Protein AF-A0A1C4TNA7-F1 (afdb_monomer)

pLDDT: mean 92.03, std 4.4, range [76.75, 97.81]

Nearest PDB structures (foldseek):
  3lzd-assembly1_B  TM=5.610E-01  e=8.832E+00  Pyrococcus horikoshii

Foldseek 3Di:
DDWDWDAPDVPDIDIDDDFDLDPVRVVVVVVVLVVDQAEEQEADPVCRVSRVVVVVVCVVVVGHYDYDD

Secondary structure (DSSP, 8-state):
-EEEEEEEETTEEEEEEE---SGGGHHHHHHHHTT-S-EEEE--TTSGGGGHHHHHHHHHHT--EEEE-

Structure (mmCIF, N/CA/C/O backbone):
data_AF-A0A1C4TNA7-F1
#
_entry.id   AF-A0A1C4TNA7-F1
#
loop_
_atom_site.group_PDB
_atom_site.id
_atom_site.type_symbol
_atom_site.label_atom_id
_atom_site.label_alt_id
_atom_site.label_comp_id
_atom_site.label_asym_id
_atom_site.label_entity_id
_atom_site.label_seq_id
_atom_site.pdbx_PDB_ins_code
_atom_site.Cartn_x
_atom_site.Cartn_y
_atom_site.Cartn_z
_atom_site.occupancy
_atom_site.B_iso_or_equiv
_atom_site.auth_seq_id
_atom_site.auth_comp_id
_atom_site.auth_asym_id
_atom_site.auth_atom_id
_atom_site.pdbx_PDB_model_num
ATOM 1 N N . MET A 1 1 ? 9.149 9.649 2.683 1.00 76.75 1 MET A N 1
ATOM 2 C CA . MET A 1 1 ? 7.958 8.857 3.033 1.00 76.75 1 MET A CA 1
ATOM 3 C C . MET A 1 1 ? 6.831 9.846 3.138 1.00 76.75 1 MET A C 1
ATOM 5 O O . MET A 1 1 ? 7.004 10.844 3.830 1.00 76.75 1 MET A O 1
ATOM 9 N N . ASP A 1 2 ? 5.739 9.578 2.440 1.00 86.12 2 ASP A N 1
ATOM 10 C CA . ASP A 1 2 ? 4.543 10.410 2.524 1.00 86.12 2 ASP A CA 1
ATOM 11 C C . ASP A 1 2 ? 3.593 9.800 3.554 1.00 86.12 2 ASP A C 1
ATOM 13 O O . ASP A 1 2 ? 3.532 8.579 3.699 1.00 86.12 2 ASP A O 1
ATOM 17 N N . PHE A 1 3 ? 2.879 10.635 4.302 1.00 92.12 3 PHE A N 1
ATOM 18 C CA . PHE A 1 3 ? 1.964 10.192 5.349 1.00 92.12 3 PHE A CA 1
ATOM 19 C C . PHE A 1 3 ? 0.650 10.961 5.262 1.00 92.12 3 PHE A C 1
ATOM 21 O O . PHE A 1 3 ? 0.645 12.184 5.119 1.00 92.12 3 PHE A O 1
ATOM 28 N N . GLY A 1 4 ? -0.461 10.241 5.388 1.00 93.75 4 GLY A N 1
ATOM 29 C CA . GLY A 1 4 ? -1.801 10.802 5.432 1.00 93.75 4 GLY A CA 1
ATOM 30 C C . GLY A 1 4 ? -2.637 10.170 6.536 1.00 93.75 4 GLY A C 1
ATOM 31 O O . GLY A 1 4 ? -2.474 9.000 6.877 1.00 93.75 4 GLY A O 1
ATOM 32 N N . ARG A 1 5 ? -3.573 10.943 7.085 1.00 95.31 5 ARG A N 1
ATOM 33 C CA . ARG A 1 5 ? -4.580 10.440 8.019 1.00 95.31 5 ARG A CA 1
ATOM 34 C C . ARG A 1 5 ? -5.930 11.055 7.700 1.00 95.31 5 ARG A C 1
ATOM 36 O O . ARG A 1 5 ? -6.033 12.275 7.610 1.00 95.31 5 ARG A O 1
ATOM 43 N N . ILE A 1 6 ? -6.959 10.221 7.610 1.00 95.62 6 ILE A N 1
ATOM 44 C CA . ILE A 1 6 ? -8.348 10.665 7.491 1.00 95.62 6 ILE A CA 1
ATOM 45 C C . ILE A 1 6 ? -9.218 9.953 8.524 1.00 95.62 6 ILE A C 1
ATOM 47 O O . ILE A 1 6 ? -9.135 8.740 8.697 1.00 95.62 6 ILE A O 1
ATOM 51 N N . THR A 1 7 ? -10.054 10.713 9.227 1.00 96.31 7 THR A N 1
ATOM 52 C CA . THR A 1 7 ? -11.085 10.150 10.104 1.00 96.31 7 THR A CA 1
ATOM 53 C C . THR A 1 7 ? -12.325 9.883 9.265 1.00 96.31 7 THR A C 1
ATOM 55 O O . THR A 1 7 ? -12.902 10.818 8.718 1.00 96.31 7 THR A O 1
ATOM 58 N N . VAL A 1 8 ? -12.728 8.618 9.156 1.00 94.75 8 VAL A N 1
ATOM 59 C CA . VAL A 1 8 ? -13.905 8.215 8.368 1.00 94.75 8 VAL A CA 1
ATOM 60 C C . VAL A 1 8 ? -15.185 8.464 9.167 1.00 94.75 8 VAL A C 1
ATOM 62 O O . VAL A 1 8 ? -16.152 9.012 8.649 1.00 94.75 8 VAL A O 1
ATOM 65 N N . HIS A 1 9 ? -15.175 8.104 10.452 1.00 94.81 9 HIS A N 1
ATOM 66 C CA . HIS A 1 9 ? -16.215 8.434 11.427 1.00 94.81 9 HIS A CA 1
ATOM 67 C C . HIS A 1 9 ? -15.628 8.419 12.845 1.00 94.81 9 HIS A C 1
ATOM 69 O O . HIS A 1 9 ? -14.463 8.069 13.044 1.00 94.81 9 HIS A O 1
ATOM 75 N N . ALA A 1 10 ? -16.425 8.788 13.852 1.00 95.38 10 ALA A N 1
ATOM 76 C CA . ALA A 1 10 ? -15.989 8.747 1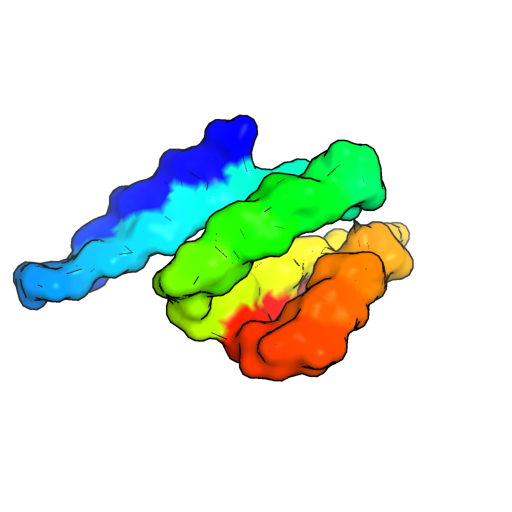5.247 1.00 95.38 10 ALA A CA 1
ATOM 77 C C . ALA A 1 10 ? -15.441 7.352 15.606 1.00 95.38 10 ALA A C 1
ATOM 79 O O . ALA A 1 10 ? -16.123 6.347 15.407 1.00 95.38 10 ALA A O 1
ATOM 80 N N . GLY A 1 11 ? -14.195 7.299 16.082 1.00 94.06 11 GLY A N 1
ATOM 81 C CA . GLY A 1 11 ? -13.505 6.054 16.438 1.00 94.06 11 GLY A CA 1
ATOM 82 C C . GLY A 1 11 ? -12.832 5.297 15.284 1.00 94.06 11 GLY A C 1
ATOM 83 O O . GLY A 1 11 ? -12.147 4.320 15.560 1.00 94.06 11 GLY A O 1
ATOM 84 N N . LEU A 1 12 ? -12.960 5.740 14.025 1.00 93.69 12 LEU A N 1
ATOM 85 C CA . LEU A 1 12 ? -12.300 5.108 12.875 1.00 93.69 12 LEU A CA 1
ATOM 86 C C . LEU A 1 12 ? -11.427 6.108 12.115 1.00 93.69 12 LEU A C 1
ATOM 88 O O . LEU A 1 12 ? -11.917 7.044 11.482 1.00 93.69 12 LEU A O 1
ATOM 92 N N . SER A 1 13 ? -10.116 5.878 12.156 1.00 94.69 13 SE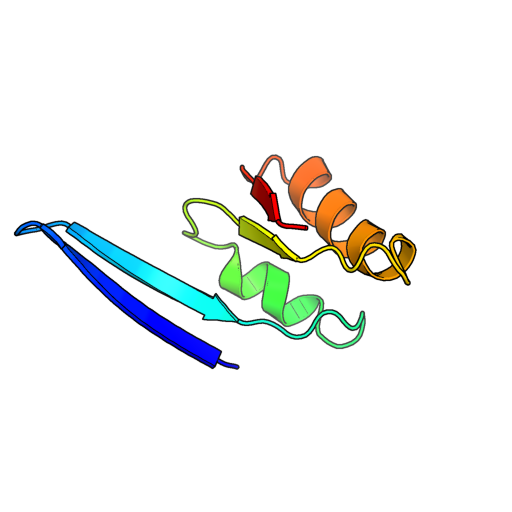R A N 1
ATOM 93 C CA . SER A 1 13 ? -9.124 6.630 11.386 1.00 94.69 13 SER A CA 1
ATOM 94 C C . SER A 1 13 ? -8.379 5.700 10.442 1.00 94.69 13 SER A C 1
ATOM 96 O O . SER A 1 13 ? -7.924 4.636 10.852 1.00 94.69 13 SER A O 1
ATOM 98 N N . LEU A 1 14 ? -8.223 6.129 9.196 1.00 93.50 14 LEU A N 1
ATOM 99 C CA . LEU A 1 14 ? -7.356 5.497 8.216 1.00 93.50 14 LEU A CA 1
ATOM 100 C C . LEU A 1 14 ? -6.019 6.239 8.200 1.00 93.50 14 LEU A C 1
ATOM 102 O O . LEU A 1 14 ? -5.991 7.463 8.051 1.00 93.50 14 LEU A O 1
ATOM 106 N N . LEU A 1 15 ? -4.927 5.496 8.360 1.00 94.00 15 LEU A N 1
ATOM 107 C CA . LEU A 1 15 ? -3.562 5.988 8.209 1.00 94.00 15 LEU A CA 1
ATOM 108 C C . LEU A 1 15 ? -3.012 5.433 6.894 1.00 94.00 15 LEU A C 1
ATOM 110 O O . LEU A 1 15 ? -3.102 4.233 6.650 1.00 94.00 15 LEU A O 1
ATOM 114 N N . LEU A 1 16 ? -2.476 6.306 6.047 1.00 93.50 16 LEU A N 1
ATOM 115 C CA . LEU A 1 16 ? -1.884 5.945 4.764 1.00 93.50 16 LEU A CA 1
ATOM 116 C C . LEU A 1 16 ? -0.401 6.295 4.781 1.00 93.50 16 LEU A C 1
ATOM 118 O O . LEU A 1 16 ? -0.028 7.417 5.128 1.00 93.50 16 LEU A O 1
ATOM 122 N N . PHE A 1 17 ? 0.425 5.348 4.352 1.00 92.31 17 PHE A N 1
ATOM 123 C CA . PHE A 1 17 ? 1.868 5.508 4.238 1.00 92.31 17 PHE A CA 1
ATOM 124 C C . PHE A 1 17 ? 2.280 5.305 2.779 1.00 92.31 17 PHE A C 1
ATOM 126 O O . PHE A 1 17 ? 2.017 4.261 2.186 1.00 92.31 17 PHE A O 1
ATOM 133 N N . GLY A 1 18 ? 2.906 6.322 2.192 1.00 91.00 18 GLY A N 1
ATOM 134 C CA . GLY A 1 18 ? 3.457 6.297 0.844 1.00 91.00 18 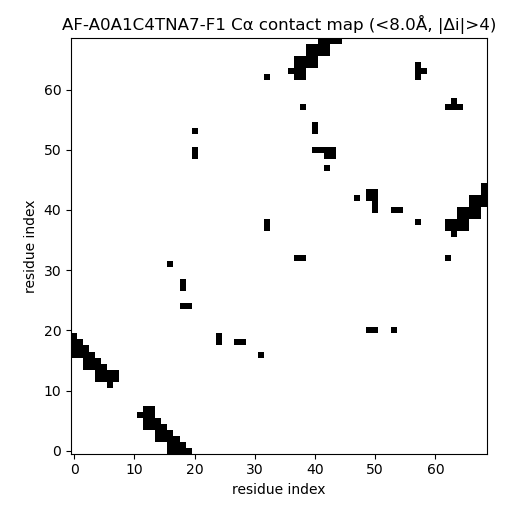GLY A CA 1
ATOM 135 C C . GLY A 1 18 ? 4.910 5.835 0.860 1.00 91.00 18 GLY A C 1
ATOM 136 O O . GLY A 1 18 ? 5.747 6.380 1.590 1.00 91.00 18 GLY A O 1
ATOM 137 N N . THR A 1 19 ? 5.215 4.840 0.030 1.00 87.38 19 THR A N 1
ATOM 138 C CA . THR A 1 19 ? 6.536 4.207 -0.046 1.00 87.38 19 THR A CA 1
ATOM 139 C C . THR A 1 19 ? 7.069 4.308 -1.478 1.00 87.38 19 THR A C 1
ATOM 141 O O . THR A 1 19 ? 6.284 4.174 -2.421 1.00 87.38 19 THR A O 1
ATOM 144 N N . PRO A 1 20 ? 8.372 4.555 -1.689 1.00 86.06 20 PRO A N 1
ATOM 145 C CA . PRO A 1 20 ? 8.924 4.560 -3.036 1.00 86.06 20 PRO A CA 1
ATOM 146 C C . PRO A 1 20 ? 8.894 3.158 -3.666 1.00 86.06 20 PRO A C 1
ATOM 148 O O . PRO A 1 20 ? 9.214 2.171 -3.005 1.00 86.06 20 PRO A O 1
ATOM 151 N N . GLY A 1 21 ? 8.572 3.090 -4.961 1.00 81.81 21 GLY A N 1
ATOM 152 C CA . GLY A 1 21 ? 8.443 1.843 -5.730 1.00 81.81 21 GLY A CA 1
ATOM 153 C C . GLY A 1 21 ? 9.761 1.149 -6.115 1.00 81.81 21 GLY A C 1
ATOM 154 O O . GLY A 1 21 ? 9.738 0.057 -6.668 1.00 81.81 21 GLY A O 1
ATOM 155 N N . GLN A 1 22 ? 10.920 1.774 -5.877 1.00 83.25 22 GLN A N 1
ATOM 156 C CA . GLN A 1 22 ? 12.203 1.250 -6.361 1.00 83.25 22 GLN A CA 1
ATOM 157 C C . GLN A 1 22 ? 12.764 0.158 -5.441 1.00 83.25 22 GLN A C 1
ATOM 159 O O . GLN A 1 22 ? 12.747 0.316 -4.221 1.00 83.25 22 GLN A O 1
ATOM 164 N N . ASP A 1 23 ? 13.390 -0.875 -6.016 1.00 79.19 23 ASP A N 1
ATOM 165 C CA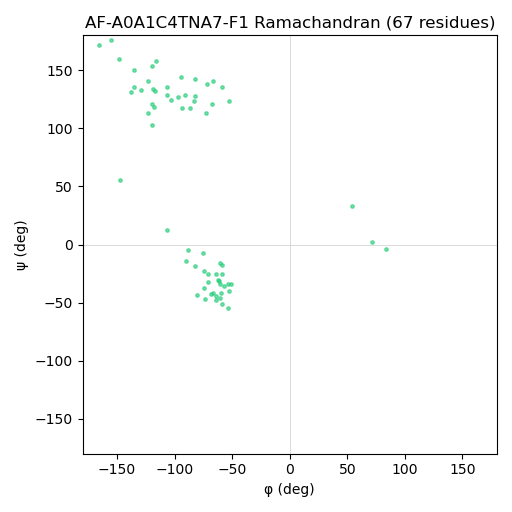 . ASP A 1 23 ? 13.920 -2.043 -5.287 1.00 79.19 23 ASP A CA 1
ATOM 166 C C . ASP A 1 23 ? 14.815 -1.706 -4.088 1.00 79.19 23 ASP A C 1
ATOM 168 O O . ASP A 1 23 ? 14.774 -2.390 -3.065 1.00 79.19 23 ASP A O 1
ATOM 172 N N . ARG A 1 24 ? 15.592 -0.619 -4.170 1.00 85.50 24 ARG A N 1
ATOM 173 C CA . ARG A 1 24 ? 16.457 -0.163 -3.068 1.00 85.50 24 ARG A CA 1
ATOM 174 C C . ARG A 1 24 ? 15.695 0.194 -1.784 1.00 85.50 24 ARG A C 1
ATOM 176 O O . ARG A 1 24 ? 16.318 0.323 -0.737 1.00 85.50 24 ARG A O 1
ATOM 183 N N . PHE A 1 25 ? 14.377 0.375 -1.860 1.00 86.81 25 PHE A N 1
ATOM 184 C CA . PHE A 1 25 ? 13.501 0.683 -0.730 1.00 86.81 25 PHE A CA 1
ATOM 185 C C . PHE A 1 25 ? 12.633 -0.500 -0.293 1.00 86.81 25 PHE A C 1
ATOM 187 O O . PHE A 1 25 ? 11.743 -0.318 0.530 1.00 86.81 25 PHE A O 1
ATOM 194 N N . ARG A 1 26 ? 12.909 -1.721 -0.773 1.00 83.12 26 ARG A N 1
ATOM 195 C CA . ARG A 1 26 ? 12.171 -2.934 -0.383 1.00 83.12 26 ARG A CA 1
ATOM 196 C C . ARG A 1 26 ? 12.119 -3.152 1.132 1.00 83.12 26 ARG A C 1
ATOM 198 O O . ARG A 1 26 ? 11.097 -3.602 1.635 1.00 83.12 26 ARG A O 1
ATOM 205 N N . PHE A 1 27 ? 13.180 -2.775 1.851 1.00 87.06 27 PHE A N 1
ATOM 206 C CA . PHE A 1 27 ? 13.215 -2.823 3.317 1.00 87.06 27 PHE A CA 1
ATOM 207 C C . PHE A 1 27 ? 12.079 -2.004 3.952 1.00 87.06 27 PHE A C 1
ATOM 209 O O . PHE A 1 27 ? 11.510 -2.401 4.958 1.00 87.06 27 PHE A O 1
ATOM 216 N N . LEU A 1 28 ? 11.705 -0.875 3.341 1.00 89.38 28 LEU A N 1
ATOM 217 C CA . LEU A 1 28 ? 10.658 -0.002 3.860 1.00 89.38 28 LEU A CA 1
ATOM 218 C C . LEU A 1 28 ? 9.276 -0.637 3.720 1.00 89.38 28 LEU A C 1
ATOM 220 O O . LEU A 1 28 ? 8.400 -0.386 4.539 1.00 89.38 28 LEU A O 1
ATOM 224 N N . TRP A 1 29 ? 9.076 -1.442 2.676 1.00 88.75 29 TRP A N 1
ATOM 225 C CA . TRP A 1 29 ? 7.816 -2.147 2.473 1.00 88.75 29 TRP A CA 1
ATOM 226 C C . TRP A 1 29 ? 7.622 -3.185 3.569 1.00 88.75 29 TRP A C 1
ATOM 228 O O . TRP A 1 29 ? 6.531 -3.277 4.108 1.00 88.75 29 TRP A O 1
ATOM 238 N N . GLU A 1 30 ? 8.679 -3.911 3.939 1.00 86.81 30 GLU A N 1
ATOM 239 C CA . GLU A 1 30 ? 8.625 -4.923 5.000 1.00 86.81 30 GLU A CA 1
ATOM 240 C C . GLU A 1 30 ? 8.232 -4.310 6.346 1.00 86.81 30 GLU A C 1
ATOM 242 O O . GLU A 1 30 ? 7.310 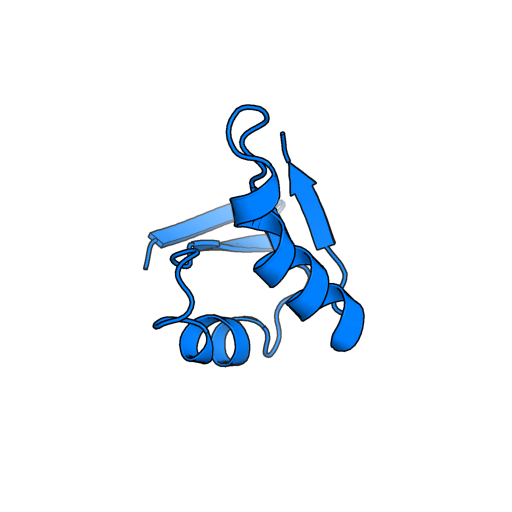-4.807 6.984 1.00 86.81 30 GLU A O 1
ATOM 247 N N . GLU A 1 31 ? 8.849 -3.186 6.711 1.00 89.44 31 GLU A N 1
ATOM 248 C CA . GLU A 1 31 ? 8.535 -2.449 7.940 1.00 89.44 31 GLU A CA 1
ATOM 249 C C . GLU A 1 31 ? 7.106 -1.886 7.933 1.00 89.44 31 GLU A C 1
ATOM 251 O O . GLU A 1 31 ? 6.377 -2.003 8.912 1.00 89.44 31 GLU A O 1
ATOM 256 N N . LEU A 1 32 ? 6.670 -1.288 6.820 1.00 88.75 32 LEU A N 1
ATOM 257 C CA . LEU A 1 32 ? 5.338 -0.681 6.728 1.00 88.75 32 LEU A CA 1
ATOM 258 C C . LEU A 1 32 ? 4.206 -1.700 6.607 1.00 88.75 32 LEU A C 1
ATOM 260 O O . LEU A 1 32 ? 3.062 -1.363 6.896 1.00 88.75 32 LEU A O 1
ATOM 264 N N . CYS A 1 33 ? 4.501 -2.914 6.144 1.00 88.81 33 CYS A N 1
ATOM 265 C CA . CYS A 1 33 ? 3.522 -3.991 6.084 1.00 88.81 33 CYS A CA 1
ATOM 266 C C . CYS A 1 33 ? 3.160 -4.524 7.469 1.00 88.81 33 CYS A C 1
ATOM 268 O O . CYS A 1 33 ? 2.071 -5.080 7.626 1.00 88.81 33 CYS A O 1
ATOM 270 N N . ASP A 1 34 ? 4.045 -4.385 8.458 1.00 89.56 34 ASP A N 1
ATOM 271 C CA . ASP A 1 34 ? 3.767 -4.877 9.799 1.00 89.56 34 ASP A CA 1
ATOM 272 C C . ASP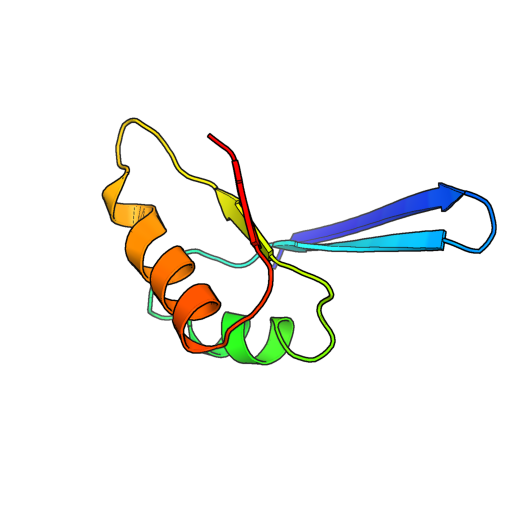 A 1 34 ? 2.628 -4.073 10.442 1.00 89.56 34 ASP A C 1
ATOM 274 O O . ASP A 1 34 ? 2.663 -2.847 10.548 1.00 89.56 34 ASP A O 1
ATOM 278 N N . GLY A 1 35 ? 1.552 -4.768 10.810 1.00 88.19 35 GLY A N 1
ATOM 279 C CA . GLY A 1 35 ? 0.328 -4.151 11.325 1.00 88.19 35 GLY A CA 1
ATOM 280 C C . GLY A 1 35 ? -0.525 -3.394 10.294 1.00 88.19 35 GLY A C 1
ATOM 281 O O . GLY A 1 35 ? -1.568 -2.849 10.668 1.00 88.19 35 GLY A O 1
ATOM 282 N N . ALA A 1 36 ? -0.148 -3.367 9.009 1.00 91.94 36 ALA A N 1
ATOM 283 C CA . ALA A 1 36 ? -0.982 -2.775 7.966 1.00 91.94 36 ALA A CA 1
ATOM 284 C C . ALA A 1 36 ? -2.215 -3.642 7.676 1.00 91.94 36 ALA A C 1
ATOM 286 O O . ALA A 1 36 ? -2.135 -4.863 7.558 1.00 91.94 36 ALA A O 1
ATOM 287 N N . LEU A 1 37 ? -3.371 -2.994 7.500 1.00 93.25 37 LEU A N 1
ATOM 288 C CA . LEU A 1 37 ? -4.609 -3.686 7.128 1.00 93.25 37 LEU A CA 1
ATOM 289 C C . LEU A 1 37 ? -4.545 -4.243 5.697 1.00 93.25 37 LEU A C 1
ATOM 291 O O . LEU A 1 37 ? -5.034 -5.339 5.429 1.00 93.25 37 LEU A O 1
ATOM 295 N N . ALA A 1 38 ? -4.003 -3.445 4.778 1.00 94.69 38 ALA A N 1
ATOM 296 C CA . ALA A 1 38 ? -3.902 -3.745 3.358 1.00 94.69 38 ALA A CA 1
ATOM 297 C C . ALA A 1 38 ? -2.923 -2.780 2.673 1.00 94.69 38 ALA A C 1
ATOM 299 O O . ALA A 1 38 ? -2.523 -1.769 3.258 1.00 94.69 38 ALA A O 1
ATOM 300 N N . ALA A 1 39 ? -2.609 -3.055 1.409 1.00 94.94 39 ALA A N 1
ATOM 301 C CA . ALA A 1 39 ? -1.849 -2.164 0.539 1.00 94.94 39 ALA A CA 1
ATOM 302 C C . ALA A 1 39 ? -2.661 -1.680 -0.674 1.00 94.94 39 ALA A C 1
ATOM 304 O O . ALA A 1 39 ? -3.624 -2.312 -1.111 1.00 94.94 39 ALA A O 1
ATOM 305 N N . VAL A 1 40 ? -2.236 -0.555 -1.249 1.00 95.50 40 VAL A N 1
ATOM 306 C CA . VAL A 1 40 ? -2.701 -0.072 -2.554 1.00 95.50 40 VAL A CA 1
ATOM 307 C C . VAL A 1 40 ? -1.495 -0.029 -3.481 1.00 95.50 40 VAL A C 1
ATOM 309 O O . VAL A 1 40 ? -0.538 0.696 -3.216 1.00 95.50 40 VAL A O 1
ATOM 312 N N . VAL A 1 41 ? -1.537 -0.800 -4.563 1.00 94.94 41 VAL A N 1
ATOM 313 C CA . VAL A 1 41 ? -0.515 -0.770 -5.611 1.00 94.94 41 VAL A CA 1
ATOM 314 C C . VAL A 1 41 ? -0.973 0.195 -6.697 1.00 94.94 41 VAL A C 1
ATOM 316 O O . VAL A 1 41 ? -2.007 -0.026 -7.321 1.00 94.94 41 VAL A O 1
ATOM 319 N N . LEU A 1 42 ? -0.212 1.266 -6.919 1.00 94.25 42 LEU A N 1
ATOM 320 C CA . LEU A 1 42 ? -0.457 2.197 -8.021 1.00 94.25 42 LEU A CA 1
ATOM 321 C C . LEU A 1 42 ? 0.169 1.637 -9.305 1.00 94.25 42 LEU A C 1
ATOM 323 O O . LEU A 1 42 ? 1.367 1.357 -9.333 1.00 94.25 42 LEU A O 1
ATOM 327 N N . ALA A 1 43 ? -0.633 1.478 -10.353 1.00 95.56 43 ALA A N 1
ATOM 328 C CA . ALA A 1 43 ? -0.237 0.888 -11.624 1.00 95.56 43 ALA A CA 1
ATOM 329 C C . ALA A 1 43 ? -0.418 1.895 -12.767 1.00 95.56 43 ALA A C 1
ATOM 331 O O . ALA A 1 43 ? -1.522 2.107 -13.257 1.00 95.56 43 ALA A O 1
ATOM 332 N N . ASP A 1 44 ? 0.683 2.493 -13.228 1.00 95.88 44 ASP A N 1
ATOM 333 C CA . ASP A 1 44 ? 0.668 3.337 -14.426 1.00 95.88 44 ASP A CA 1
ATOM 334 C C . ASP A 1 44 ? 0.507 2.456 -15.674 1.00 95.88 44 ASP A C 1
ATOM 336 O O . ASP A 1 44 ? 1.407 1.697 -16.033 1.00 95.88 44 ASP A O 1
ATOM 340 N N . THR A 1 45 ? -0.626 2.577 -16.369 1.00 96.69 45 THR A N 1
ATOM 341 C CA . THR A 1 45 ? -0.926 1.794 -17.587 1.00 96.69 45 THR A CA 1
ATOM 342 C C . THR A 1 45 ? 0.082 1.976 -18.721 1.00 96.69 45 THR A C 1
ATOM 344 O O . THR A 1 45 ? 0.133 1.147 -19.629 1.00 96.69 45 THR A O 1
ATOM 347 N N . ARG A 1 46 ? 0.904 3.031 -18.686 1.00 97.50 46 ARG A N 1
ATOM 348 C CA . ARG A 1 46 ? 1.966 3.277 -19.675 1.00 97.50 46 ARG A CA 1
ATOM 349 C C . ARG A 1 46 ? 3.242 2.487 -19.384 1.00 97.50 46 ARG A C 1
ATOM 351 O O . ARG A 1 46 ? 4.092 2.394 -20.264 1.00 97.50 46 ARG A O 1
ATOM 358 N N . ARG A 1 47 ? 3.405 2.004 -18.148 1.00 94.38 47 ARG A N 1
ATOM 359 C CA . ARG A 1 47 ? 4.611 1.349 -17.612 1.00 94.38 47 ARG A CA 1
ATOM 360 C C . ARG A 1 47 ? 4.211 0.283 -16.592 1.00 94.38 47 ARG A C 1
ATOM 362 O O . ARG A 1 47 ? 4.594 0.341 -15.425 1.00 94.38 47 ARG A O 1
ATOM 369 N N . LEU A 1 48 ? 3.361 -0.648 -17.017 1.00 94.19 48 LEU A N 1
ATOM 370 C CA . LEU A 1 48 ? 2.705 -1.592 -16.114 1.00 94.19 48 LEU A CA 1
ATOM 371 C C . LEU A 1 48 ? 3.710 -2.494 -15.378 1.00 94.19 48 LEU A C 1
ATOM 373 O O . LEU A 1 48 ? 3.482 -2.857 -14.228 1.00 94.19 48 LEU A O 1
ATOM 377 N N . GLU A 1 49 ? 4.842 -2.808 -16.005 1.00 93.94 49 GLU A N 1
ATOM 378 C CA . GLU A 1 49 ? 5.898 -3.633 -15.418 1.00 93.94 49 GLU A CA 1
ATOM 379 C C . GLU A 1 49 ? 6.482 -3.059 -14.116 1.00 93.94 49 GLU A C 1
ATOM 381 O O . GLU A 1 49 ? 6.941 -3.822 -13.264 1.00 93.94 49 GLU A O 1
ATOM 386 N N . ASP A 1 50 ? 6.408 -1.737 -13.915 1.00 92.19 50 ASP A N 1
ATOM 387 C CA . ASP A 1 50 ? 6.936 -1.070 -12.722 1.00 92.19 50 ASP A CA 1
ATOM 388 C C . ASP A 1 50 ? 6.198 -1.505 -11.440 1.00 92.19 50 ASP A C 1
ATOM 390 O O . ASP A 1 50 ? 6.765 -1.435 -10.348 1.00 92.19 50 ASP A O 1
ATOM 394 N N . CYS A 1 51 ? 4.940 -1.959 -11.541 1.00 93.19 51 CYS A N 1
ATOM 395 C CA . CYS A 1 51 ? 4.150 -2.361 -10.375 1.00 93.19 51 CYS A CA 1
ATOM 396 C C . CYS A 1 51 ? 4.298 -3.848 -10.015 1.00 93.19 51 CYS A C 1
ATOM 398 O O . CYS A 1 51 ? 3.938 -4.242 -8.902 1.00 93.19 51 CYS A O 1
ATOM 400 N N . PHE A 1 52 ? 4.858 -4.678 -10.905 1.00 93.62 52 PHE A N 1
ATOM 401 C CA . PHE A 1 52 ? 4.894 -6.135 -10.727 1.00 93.62 52 PHE A CA 1
ATOM 402 C C . PHE A 1 52 ? 5.628 -6.548 -9.455 1.00 93.62 52 PHE A C 1
ATOM 404 O O . PHE A 1 52 ? 5.121 -7.381 -8.714 1.00 93.62 52 PHE A O 1
ATOM 411 N N . ALA A 1 53 ? 6.758 -5.910 -9.133 1.00 92.31 53 ALA A N 1
ATOM 412 C CA . ALA A 1 53 ? 7.508 -6.205 -7.912 1.00 92.31 53 ALA A CA 1
ATOM 413 C C . ALA A 1 53 ? 6.691 -5.965 -6.627 1.00 92.31 53 ALA A C 1
ATOM 415 O O . ALA A 1 53 ? 6.868 -6.692 -5.645 1.00 92.31 53 ALA A O 1
ATOM 416 N N . ALA A 1 54 ? 5.805 -4.962 -6.632 1.00 92.25 54 ALA A N 1
ATOM 417 C CA . ALA A 1 54 ? 4.914 -4.664 -5.516 1.00 92.25 54 ALA A CA 1
ATOM 418 C C . ALA A 1 54 ? 3.784 -5.700 -5.417 1.00 92.25 54 ALA A C 1
ATOM 420 O O . ALA A 1 54 ? 3.569 -6.247 -4.338 1.00 92.25 54 ALA A O 1
ATOM 421 N N . VAL A 1 55 ? 3.126 -6.033 -6.534 1.00 94.50 55 VAL A N 1
ATOM 422 C CA . VAL A 1 55 ? 2.093 -7.089 -6.594 1.00 94.50 55 VAL A CA 1
ATOM 423 C C . VAL A 1 55 ? 2.641 -8.403 -6.035 1.00 94.50 55 VAL A C 1
ATOM 425 O O . VAL A 1 55 ? 2.141 -8.929 -5.042 1.00 94.50 55 VAL A O 1
ATOM 428 N N . ASP A 1 56 ? 3.760 -8.850 -6.592 1.00 94.19 56 ASP A N 1
ATOM 429 C CA . ASP A 1 56 ? 4.505 -10.032 -6.181 1.00 94.19 56 A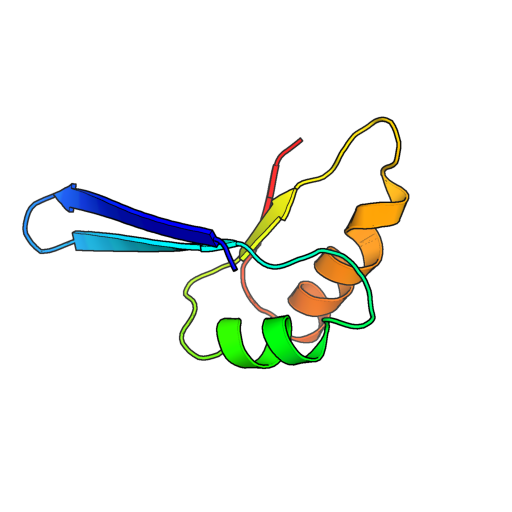SP A CA 1
ATOM 430 C C . ASP A 1 56 ? 4.847 -10.054 -4.679 1.00 94.19 56 ASP A C 1
ATOM 432 O O . ASP A 1 56 ? 4.851 -11.104 -4.027 1.00 94.19 56 ASP A O 1
ATOM 436 N N . HIS A 1 57 ? 5.217 -8.894 -4.125 1.00 91.50 57 HIS A N 1
ATOM 437 C CA . HIS A 1 57 ? 5.571 -8.755 -2.716 1.00 91.50 57 HIS A CA 1
ATOM 438 C C . HIS A 1 57 ? 4.371 -9.048 -1.811 1.00 91.50 57 HIS A C 1
ATOM 440 O O . HIS A 1 57 ? 4.518 -9.814 -0.851 1.00 91.50 57 HIS A O 1
ATOM 446 N N . PHE A 1 58 ? 3.214 -8.455 -2.115 1.00 93.62 58 PHE A N 1
ATOM 447 C CA . PHE A 1 58 ? 1.999 -8.607 -1.316 1.00 93.62 58 PHE A CA 1
ATOM 448 C C . PHE A 1 58 ? 1.344 -9.978 -1.518 1.00 93.62 58 PHE A C 1
ATOM 450 O O . PHE A 1 58 ? 0.923 -10.589 -0.534 1.00 93.62 58 PHE A O 1
ATOM 457 N N . GLU A 1 59 ? 1.351 -10.521 -2.741 1.00 94.62 59 GLU A N 1
ATOM 458 C CA . GLU A 1 59 ? 0.852 -11.871 -3.030 1.00 94.62 59 GLU A CA 1
ATOM 459 C C . GLU A 1 59 ? 1.601 -12.944 -2.234 1.00 94.62 59 GLU A C 1
ATOM 461 O O . GLU A 1 59 ? 0.982 -13.737 -1.519 1.00 94.62 59 GLU A O 1
ATOM 466 N N . ARG A 1 60 ? 2.942 -12.943 -2.283 1.00 93.81 60 ARG A N 1
ATOM 467 C CA . ARG A 1 60 ? 3.762 -13.936 -1.564 1.00 93.81 60 ARG A CA 1
ATOM 468 C C . ARG A 1 60 ? 3.588 -13.867 -0.049 1.00 93.81 60 ARG A C 1
ATOM 470 O O . ARG A 1 60 ? 3.698 -14.889 0.623 1.00 93.81 60 ARG A O 1
ATOM 477 N N . ARG A 1 61 ? 3.310 -12.677 0.487 1.00 91.25 61 ARG A N 1
ATOM 478 C CA . ARG A 1 61 ? 3.070 -12.450 1.920 1.00 91.25 61 ARG A CA 1
ATOM 479 C C . ARG A 1 61 ? 1.610 -12.628 2.327 1.00 91.25 61 ARG A C 1
ATOM 481 O O . ARG A 1 61 ? 1.313 -12.570 3.515 1.00 91.25 61 ARG A O 1
ATOM 488 N N . ARG A 1 62 ? 0.709 -12.872 1.366 1.00 93.62 62 ARG A N 1
ATOM 489 C CA . ARG A 1 62 ? -0.744 -12.952 1.575 1.00 93.62 62 ARG A CA 1
ATOM 490 C C . ARG A 1 62 ? -1.317 -11.709 2.267 1.00 93.62 62 ARG A C 1
ATOM 492 O O . ARG A 1 62 ? -2.273 -11.811 3.035 1.00 93.62 62 ARG A O 1
ATOM 499 N N . ILE A 1 63 ? -0.733 -10.546 1.993 1.00 94.19 63 ILE A N 1
ATOM 500 C CA . ILE A 1 63 ? -1.238 -9.263 2.482 1.00 94.19 63 ILE A CA 1
ATOM 501 C C . ILE A 1 63 ? -2.362 -8.831 1.538 1.00 94.19 63 ILE A C 1
ATOM 503 O O . ILE A 1 63 ? -2.138 -8.819 0.327 1.00 94.19 63 ILE A O 1
ATOM 507 N N . PRO A 1 64 ? -3.562 -8.484 2.034 1.00 96.88 64 PRO A N 1
ATOM 508 C CA . PRO A 1 64 ? -4.624 -7.966 1.183 1.00 96.88 64 PRO A CA 1
ATOM 509 C C . PRO A 1 64 ? -4.167 -6.702 0.458 1.00 96.88 64 PRO A C 1
ATOM 511 O O . PRO A 1 64 ? -3.585 -5.802 1.064 1.00 96.88 64 PRO A O 1
ATOM 514 N N . PHE A 1 65 ? -4.451 -6.600 -0.835 1.00 96.62 65 PHE A N 1
ATOM 515 C CA . PHE A 1 65 ? -4.159 -5.388 -1.584 1.00 96.62 65 PHE A CA 1
ATOM 516 C C . PHE A 1 65 ? -5.178 -5.158 -2.693 1.00 96.62 65 PHE A C 1
ATOM 518 O O . PHE A 1 65 ? -5.872 -6.075 -3.132 1.00 96.62 65 PHE A O 1
ATOM 525 N N . VAL A 1 66 ? -5.252 -3.909 -3.136 1.00 97.81 66 VAL A N 1
ATOM 526 C CA . VAL A 1 66 ? -5.971 -3.503 -4.344 1.00 97.81 66 VAL A CA 1
ATOM 527 C C . VAL A 1 66 ? -4.994 -2.861 -5.322 1.00 97.81 66 VAL A C 1
ATOM 529 O O . VAL A 1 66 ? -3.979 -2.294 -4.911 1.00 97.81 66 VAL A O 1
ATOM 532 N N . VAL A 1 67 ? -5.306 -2.931 -6.613 1.00 96.81 67 VAL A N 1
ATOM 533 C CA . VAL A 1 67 ? -4.564 -2.227 -7.665 1.00 96.81 67 VAL A CA 1
ATOM 534 C C . VAL A 1 67 ? -5.378 -1.012 -8.094 1.00 96.81 67 VAL A C 1
ATOM 536 O O . VAL A 1 67 ? -6.546 -1.148 -8.457 1.00 96.81 67 VAL A O 1
ATOM 539 N N . ALA A 1 68 ? -4.769 0.167 -8.033 1.00 97.12 68 ALA A N 1
ATOM 540 C CA . ALA A 1 68 ? -5.336 1.409 -8.542 1.00 97.12 68 ALA A CA 1
ATOM 541 C C . ALA A 1 68 ? -4.610 1.797 -9.834 1.00 97.12 68 ALA A C 1
ATOM 543 O O . ALA A 1 68 ? -3.385 1.705 -9.900 1.00 97.12 68 ALA A O 1
ATOM 544 N N . VAL A 1 69 ? -5.381 2.195 -10.844 1.00 94.69 69 VAL A N 1
ATOM 545 C CA . VAL A 1 69 ? -4.950 2.366 -12.240 1.00 94.69 69 VAL A CA 1
ATOM 546 C C . VAL A 1 69 ? -5.130 3.812 -12.681 1.00 94.69 69 VAL A C 1
ATOM 548 O O . VAL A 1 69 ? -6.174 4.391 -12.304 1.00 94.69 69 VAL A O 1
#

Sequence (69 aa):
MDFGRITVHAGLSLLLFGTPGQDRFRFLWEELCDGALAAVVLADTRRLEDCFAAVDHFERRRIPFVVAV

Radius of gyration: 12.84 Å; Cα contacts (8 Å, |Δi|>4): 76; chains: 1; bounding box: 33×25×36 Å

Mean predicted aligned error: 3.38 Å

Solvent-accessible surface area (backbone atoms only — not comparable to full-atom values): 4406 Å² total; per-residue (Å²): 123,49,78,48,74,49,73,80,50,95,96,40,70,50,77,46,78,46,73,74,85,52,77,94,41,51,70,56,52,60,61,59,50,62,91,47,87,59,49,76,46,71,35,51,85,93,51,51,74,69,32,47,68,57,52,55,53,33,59,79,68,71,48,53,67,50,80,46,114

=== Feature glossary ===
Key to the feature types in this record:

— What the protein is —

Primary structure: the covalent order of the twenty standard amino acids along the backbone. Two proteins with the same sequence will (almost always) fold to the same structure; two with 30% identity often share a fold but not the details.

Database cross-references. InterPro integrates a dozen domain/family signature databases into unified entries with residue-range hits. GO terms attach function/process/location labels with evidence codes. CATH codes position the fold in a four-level structural taxonomy. Organism is the NCBI-taxonomy species name.

— Where its atoms are —

The mmCIF block holds the 3D Cartesian coordinates of each backbone atom (N, Cα, C, O) in ångströms. mmCIF is the PDB's canonical archive format — a tagged-loop text representation of the atomic model.

Six rendered views show the 3D structure from the faces of a cube — i.e. along ±x, ±y, ±z. Rendering representation is drawn randomly per protein from cartoon (secondary-structure ribbons), sticks (backbone bonds), or molecular surface; coloring is either N→C rainbow (blue at the N-terminus through red at the C-terminus) or one color per chain.

— Local backbone conformation —

DSSP 8-state secondary structure assigns each residue one of H (α-helix), G (3₁₀-helix), I (π-helix), E (extended β-strand), B (isolated β-bridge), T (hydrogen-bonded turn), S (bend), or '-' (coil). The assignment is computed from backbone hydrogen-bond geometry via the Kabsch–Sander algorithm.

P-SEA three-state annotation labels each residue as helix, strand, or coil based purely on the geometry of the Cα trace. It serves as a fallback when the full backbone (and thus DSSP) is unavailable.

The φ/ψ torsion pair specifies the backbone conformation at each residue. φ rotates about the N–Cα bond, ψ about the Cα–C bond. Steric clashes forbid most of the (φ, ψ) plane — the allowed regions (α-helix basin, β-sheet basin, left-handed helix) are the Ramachandran-allowed regions.

— Global shape and packing —

The geometric summary reports three shape descriptors. Rg (radius of gyration) measures how spread out the Cα atoms are about their centre of mass; compact globular proteins have small Rg, elongated or unfolded ones large. Cα contacts (<8 Å, |i−j|>4) count long-range residue pairs in spatial proximity — high for tightly packed folds, near zero for rods or random coil. The bounding-box extents give the protein's footprint along x, y, z in Å.

Accessible surface area quantifies burial. A residue with SASA near zero is packed into the hydrophobic core; one with SASA >100 Å² sits on the surface. Computed here via the Shrake–Rupley numerical algorithm with a 1.4 Å probe.

Plot images: a contact map (which residues are close in 3D, as an N×N binary image), a Ramachandran scatter (backbone torsion angles, revealing secondary-structure composition at a glance), and — for AlphaFold structures — a PAE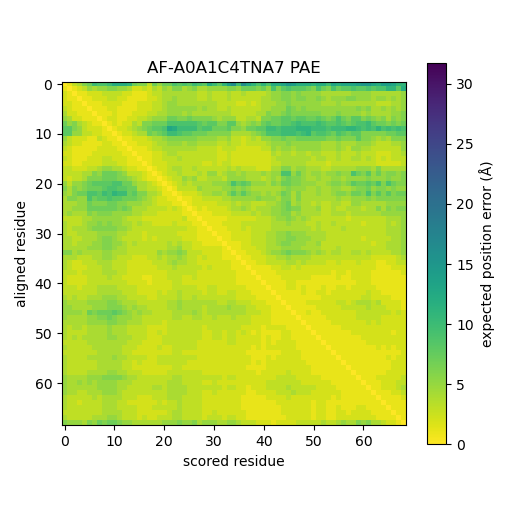 heatmap (pairwise prediction confidence).

— Structural neighborhood —

The Foldseek 3Di string encodes local tertiary geometry as a 20-letter alphabet — one character pe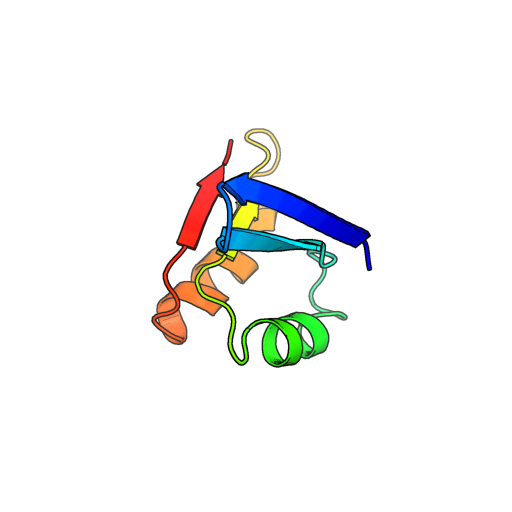r residue — derived from the relative positions of nearby Cα atoms. Unlike the amino-acid sequence, 3Di is a direct function of the 3D structure, so two proteins with the same fold have similar 3Di strings even at low sequence identity.

Nearest PDB neighbors are the top structural matches found by Foldseek when searching this structure against the entire Protein Data Bank. Each hit reports a TM-score (0 to 1; >0.5 almost always implies the same fold) and an E-value. These are *structural* homologs — they may share no detectable sequence similarity.

— Confidence and disorder —

For AlphaFold models, the B-factor field carries pLDDT — the model's own estimate of local accuracy on a 0–100 scale. Regions with pLDDT<50 should be treated as essentially unmodeled; they often correspond to intrinsically disordered segments.

B-factor (Debye–Waller factor) reflects atomic displacement in the crystal lattice. It is an experimental observable (units Å²), not a prediction; low values mean the atom is pinned down, high values mean it moves or is heterogeneous across the crystal.

Predicted aligned error is AlphaFold's pairwise confidence. Unlike pLDDT (per-residue), PAE is per-residue-pair and captures whether two parts of the structure are correctly placed relative to each other. Units are ångströms of expected positional error.